Protein AF-A0A7Y1VAU8-F1 (afdb_monomer)

Structure (mmCIF, N/CA/C/O backbone):
data_AF-A0A7Y1VAU8-F1
#
_entry.id   AF-A0A7Y1VAU8-F1
#
loop_
_atom_site.group_PDB
_atom_site.id
_atom_site.type_symbol
_atom_site.label_atom_id
_atom_site.label_alt_id
_atom_site.label_comp_id
_atom_site.label_asym_id
_atom_site.label_entity_id
_atom_site.label_seq_id
_atom_site.pdbx_PDB_ins_code
_atom_site.Cartn_x
_atom_site.Cartn_y
_atom_site.Cartn_z
_atom_site.occupancy
_atom_site.B_iso_or_equiv
_atom_site.auth_seq_id
_atom_site.auth_comp_id
_atom_site.auth_asym_id
_atom_site.auth_atom_id
_atom_site.pdbx_PDB_model_num
ATOM 1 N N . MET A 1 1 ? 0.802 13.268 6.363 1.00 74.94 1 MET A N 1
ATOM 2 C CA . MET A 1 1 ? 0.099 13.678 7.606 1.00 74.94 1 MET A CA 1
ATOM 3 C C . MET A 1 1 ? -1.214 12.923 7.685 1.00 74.94 1 MET A C 1
ATOM 5 O O . MET A 1 1 ? -1.905 12.891 6.677 1.00 74.94 1 MET A O 1
ATOM 9 N N . ILE A 1 2 ? -1.538 12.368 8.853 1.00 90.50 2 ILE A N 1
ATOM 10 C CA . ILE A 1 2 ? -2.793 11.650 9.121 1.00 90.50 2 ILE A CA 1
ATOM 11 C C . ILE A 1 2 ? -3.697 12.460 10.053 1.00 90.50 2 ILE A C 1
ATOM 13 O O . ILE A 1 2 ? -3.192 13.269 10.836 1.00 90.50 2 ILE A O 1
ATOM 17 N N . GLY A 1 3 ? -5.007 12.245 9.984 1.00 93.44 3 GLY A N 1
ATOM 18 C CA . GLY A 1 3 ? -5.970 12.829 10.913 1.00 93.44 3 GLY A CA 1
ATOM 19 C C . GLY A 1 3 ? -7.207 13.426 10.254 1.00 93.44 3 GLY A C 1
ATOM 20 O O . GLY A 1 3 ? -7.504 13.193 9.081 1.00 93.44 3 GLY A O 1
ATOM 21 N N . GLU A 1 4 ? -7.926 14.233 11.030 1.00 96.19 4 GLU A N 1
ATOM 22 C CA . GLU A 1 4 ? -9.118 14.936 10.563 1.00 96.19 4 GLU A CA 1
ATOM 23 C C . GLU A 1 4 ? -8.807 15.800 9.334 1.00 96.19 4 GLU A C 1
ATOM 25 O O . GLU A 1 4 ? -7.805 16.522 9.290 1.00 96.19 4 GLU A O 1
ATOM 30 N N . ASN A 1 5 ? -9.696 15.750 8.338 1.00 95.69 5 ASN A N 1
ATOM 31 C CA . ASN A 1 5 ? -9.580 16.501 7.084 1.00 95.69 5 ASN A CA 1
ATOM 32 C C . ASN A 1 5 ? -8.299 16.187 6.281 1.00 95.69 5 ASN A C 1
ATOM 34 O O . ASN A 1 5 ? -7.794 17.050 5.557 1.00 95.69 5 ASN A O 1
ATOM 38 N N . LYS A 1 6 ? -7.739 14.978 6.434 1.00 96.94 6 LYS A N 1
ATOM 39 C CA . LYS A 1 6 ? -6.588 14.478 5.656 1.00 96.94 6 LYS A CA 1
ATOM 40 C C . LYS A 1 6 ? -6.941 13.354 4.689 1.00 96.94 6 LYS A C 1
ATOM 42 O O . LYS A 1 6 ? -6.035 12.784 4.086 1.00 96.94 6 LYS A O 1
ATOM 47 N N . ASP A 1 7 ? -8.229 13.072 4.529 1.00 97.31 7 ASP A N 1
ATOM 48 C CA . ASP A 1 7 ? -8.712 12.120 3.537 1.00 97.31 7 ASP A CA 1
ATOM 49 C C . ASP A 1 7 ? -8.260 12.534 2.134 1.00 97.31 7 ASP A C 1
ATOM 51 O O . ASP A 1 7 ? -8.231 13.717 1.779 1.00 97.31 7 ASP A O 1
ATOM 55 N N . SER A 1 8 ? -7.893 11.537 1.341 1.00 97.69 8 SER A N 1
ATOM 56 C CA . SER A 1 8 ? -7.549 11.670 -0.065 1.00 97.69 8 SER A CA 1
ATOM 57 C C . SER A 1 8 ? -8.379 10.696 -0.893 1.00 97.69 8 SER A C 1
ATOM 59 O O . SER A 1 8 ? -8.916 9.713 -0.378 1.00 97.69 8 SER A O 1
ATOM 61 N N . GLU A 1 9 ? -8.432 10.926 -2.206 1.00 98.19 9 GLU A N 1
ATOM 62 C CA . GLU A 1 9 ? -9.054 9.978 -3.138 1.00 98.19 9 GLU A CA 1
ATOM 63 C C . GLU A 1 9 ? -8.483 8.560 -2.958 1.00 98.19 9 GLU A C 1
ATOM 65 O O . GLU A 1 9 ? -9.222 7.578 -2.997 1.00 98.19 9 GLU A O 1
ATOM 70 N N . ALA A 1 10 ? -7.178 8.453 -2.693 1.00 97.50 10 ALA A N 1
ATOM 71 C CA . ALA A 1 10 ? -6.505 7.182 -2.475 1.00 97.50 10 ALA A CA 1
ATOM 72 C C . ALA A 1 10 ? -6.908 6.515 -1.150 1.00 97.50 10 ALA A C 1
ATOM 74 O O . ALA A 1 10 ? -7.206 5.321 -1.156 1.00 97.50 10 ALA A O 1
ATOM 75 N N . SER A 1 11 ? -6.970 7.250 -0.030 1.00 98.12 11 SER A N 1
ATOM 76 C CA . SER A 1 11 ? -7.398 6.660 1.250 1.00 98.12 11 SER A CA 1
ATOM 77 C C . SER A 1 11 ? -8.855 6.197 1.196 1.00 98.12 11 SER A C 1
ATOM 79 O O . SER A 1 11 ? -9.176 5.115 1.682 1.00 98.12 11 SER A O 1
ATOM 81 N N . ASP A 1 12 ? -9.731 6.968 0.546 1.00 98.56 12 ASP A N 1
ATOM 82 C CA . ASP A 1 12 ? -11.136 6.588 0.364 1.00 98.56 12 ASP A CA 1
ATOM 83 C C . ASP A 1 12 ? -11.292 5.391 -0.585 1.00 98.56 12 ASP A C 1
ATOM 85 O O . ASP A 1 12 ? -12.123 4.510 -0.352 1.00 98.56 12 ASP A O 1
ATOM 89 N N . ALA A 1 13 ? -10.476 5.316 -1.641 1.00 98.62 13 ALA A N 1
ATOM 90 C CA . ALA A 1 13 ? -10.459 4.168 -2.541 1.00 98.62 13 ALA A CA 1
ATOM 91 C C . ALA A 1 13 ? -9.996 2.888 -1.835 1.00 98.62 13 ALA A C 1
ATOM 93 O O . ALA A 1 13 ? -10.596 1.839 -2.058 1.00 98.62 13 ALA A O 1
ATOM 94 N N . ILE A 1 14 ? -8.978 2.970 -0.970 1.00 98.69 14 ILE A N 1
ATOM 95 C CA . ILE A 1 14 ? -8.523 1.832 -0.160 1.00 98.69 14 ILE A CA 1
ATOM 96 C C . ILE A 1 14 ? -9.672 1.303 0.694 1.00 98.69 14 ILE A C 1
ATOM 98 O O . ILE A 1 14 ? -9.937 0.105 0.660 1.00 98.69 14 ILE A O 1
ATOM 102 N N . ILE A 1 15 ? -10.378 2.189 1.406 1.00 98.81 15 ILE A N 1
ATOM 103 C CA . ILE A 1 15 ? -11.509 1.790 2.249 1.00 98.81 15 ILE A CA 1
ATOM 104 C C . ILE A 1 15 ? -12.569 1.079 1.409 1.00 98.81 15 ILE A C 1
ATOM 106 O O . ILE A 1 15 ? -12.938 -0.051 1.713 1.00 98.81 15 ILE A O 1
ATOM 110 N N . ARG A 1 16 ? -12.987 1.705 0.302 1.00 98.69 16 ARG A N 1
ATOM 111 C CA . ARG A 1 16 ? -13.999 1.145 -0.597 1.00 98.69 16 ARG A CA 1
ATOM 112 C C . ARG A 1 16 ? -13.623 -0.249 -1.103 1.00 98.69 16 ARG A C 1
ATOM 114 O O . ARG A 1 16 ? -14.475 -1.121 -1.088 1.00 98.69 16 ARG A O 1
ATOM 121 N N . ILE A 1 17 ? -12.381 -0.446 -1.551 1.00 98.56 17 ILE A N 1
ATOM 122 C CA . ILE A 1 17 ? -11.911 -1.723 -2.116 1.00 98.56 17 ILE A CA 1
ATOM 123 C C . ILE A 1 17 ? -11.847 -2.809 -1.036 1.00 98.56 17 ILE A C 1
ATOM 125 O O . ILE A 1 17 ? -12.221 -3.953 -1.282 1.00 98.56 17 ILE A O 1
ATOM 129 N N . VAL A 1 18 ? -11.373 -2.471 0.166 1.00 98.50 18 VAL A N 1
ATOM 130 C CA . VAL A 1 18 ? -11.325 -3.430 1.279 1.00 98.50 18 VAL A CA 1
ATOM 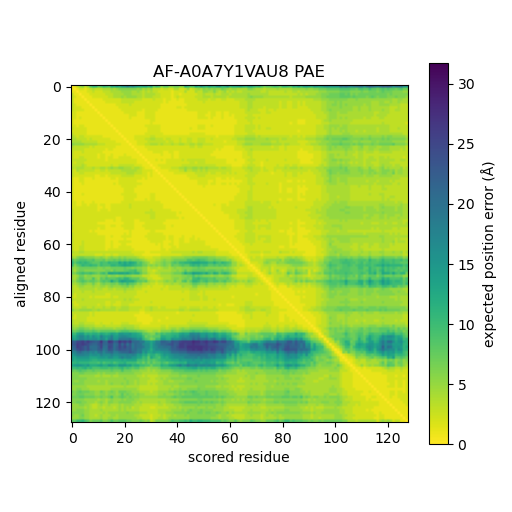131 C C . VAL A 1 18 ? -12.740 -3.816 1.723 1.00 98.50 18 VAL A C 1
ATOM 133 O O . VAL A 1 18 ? -12.973 -4.986 2.017 1.00 98.50 18 VAL A O 1
ATOM 136 N N . ASP A 1 19 ? -13.699 -2.892 1.672 1.00 98.44 19 ASP A N 1
ATOM 137 C CA . ASP A 1 19 ? -15.102 -3.142 2.027 1.00 98.44 19 ASP A CA 1
ATOM 138 C C . ASP A 1 19 ? -15.906 -3.909 0.962 1.00 98.44 19 ASP A C 1
ATOM 140 O O . ASP A 1 19 ? -17.046 -4.283 1.225 1.00 98.44 19 ASP A O 1
ATOM 144 N N . GLU A 1 20 ? -15.369 -4.142 -0.243 1.00 98.25 20 GLU A N 1
ATOM 145 C CA . GLU A 1 20 ? -16.099 -4.885 -1.280 1.00 98.25 20 GLU A CA 1
ATOM 146 C C . GLU A 1 20 ? -16.493 -6.289 -0.790 1.00 98.25 20 GLU A C 1
ATOM 148 O O . GLU A 1 20 ? -15.732 -6.943 -0.080 1.00 98.25 20 GLU A O 1
ATOM 153 N N . GLU A 1 21 ? -17.653 -6.794 -1.215 1.00 97.25 21 GLU A N 1
ATOM 154 C CA . GLU A 1 21 ? -18.143 -8.152 -0.911 1.00 97.25 21 GLU A CA 1
ATOM 155 C C . GLU A 1 21 ? -17.357 -9.225 -1.697 1.00 97.25 21 GLU A C 1
ATOM 157 O O . GLU A 1 21 ? -17.876 -9.950 -2.546 1.00 97.25 21 GLU A O 1
ATOM 162 N N . ASP A 1 22 ? -16.058 -9.296 -1.426 1.00 97.62 22 ASP A N 1
ATOM 163 C CA . ASP A 1 22 ? -15.095 -10.247 -1.962 1.00 97.62 22 ASP A CA 1
ATOM 164 C C . ASP A 1 22 ? -14.320 -10.860 -0.794 1.00 97.62 22 ASP A C 1
ATOM 166 O O . ASP A 1 22 ? -13.736 -10.150 0.022 1.00 97.62 22 ASP A O 1
ATOM 170 N N . ALA A 1 23 ? -14.306 -12.188 -0.696 1.00 95.88 23 ALA A N 1
ATOM 171 C CA . ALA A 1 23 ? -13.640 -12.889 0.401 1.00 95.88 23 ALA A CA 1
ATOM 172 C C . ALA A 1 23 ? -12.101 -12.848 0.316 1.00 95.88 23 ALA A C 1
ATOM 174 O O . ALA A 1 23 ? -11.416 -13.257 1.255 1.00 95.88 23 ALA A O 1
ATOM 175 N N . ARG A 1 24 ? -11.527 -12.413 -0.813 1.00 98.38 24 ARG A N 1
ATOM 176 C CA . ARG A 1 24 ? -10.074 -12.353 -1.002 1.00 98.38 24 ARG A CA 1
ATOM 177 C C . ARG A 1 24 ? -9.475 -11.172 -0.229 1.00 98.38 24 ARG A C 1
ATOM 179 O O . ARG A 1 24 ? -10.062 -10.091 -0.210 1.00 98.38 24 ARG A O 1
ATOM 186 N N . PRO A 1 25 ? -8.276 -11.333 0.359 1.00 98.19 25 PRO A N 1
ATOM 187 C CA . PRO A 1 25 ? -7.575 -10.214 0.968 1.00 98.19 25 PRO A CA 1
ATOM 188 C C . PRO A 1 25 ? -7.076 -9.227 -0.093 1.00 98.19 25 PRO A C 1
ATOM 190 O O . PRO A 1 25 ? -6.750 -9.610 -1.220 1.00 98.19 25 PRO A O 1
ATOM 193 N N . VAL A 1 26 ? -6.931 -7.965 0.303 1.00 98.56 26 VAL A N 1
ATOM 194 C CA . VAL A 1 26 ? -6.398 -6.889 -0.537 1.00 98.56 26 VAL A CA 1
ATOM 195 C C . VAL A 1 26 ? -4.943 -6.637 -0.165 1.00 98.56 26 VAL A C 1
ATOM 197 O O . VAL A 1 26 ? -4.631 -6.351 0.988 1.00 98.56 26 VAL A O 1
ATOM 200 N N . TRP A 1 27 ? -4.046 -6.722 -1.148 1.00 98.56 27 TRP A N 1
ATOM 201 C CA . TRP A 1 27 ? -2.636 -6.378 -0.973 1.00 98.56 27 TRP A CA 1
ATOM 202 C C . TRP A 1 27 ? -2.364 -4.947 -1.420 1.00 98.56 27 TRP A C 1
ATOM 204 O O . TRP A 1 27 ? -2.633 -4.595 -2.568 1.00 98.56 27 TRP A O 1
ATOM 214 N N . ILE A 1 28 ? -1.750 -4.152 -0.545 1.00 97.94 28 ILE A N 1
ATOM 215 C CA . ILE A 1 28 ? -1.235 -2.825 -0.880 1.00 97.94 28 ILE A CA 1
ATOM 216 C C . ILE A 1 28 ? 0.291 -2.873 -0.939 1.00 97.94 28 ILE A C 1
ATOM 218 O O . ILE A 1 28 ? 0.969 -3.194 0.040 1.00 97.94 28 ILE A O 1
ATOM 222 N N . GLY A 1 29 ? 0.826 -2.549 -2.117 1.00 96.38 29 GLY A N 1
ATOM 223 C CA . GLY A 1 29 ? 2.255 -2.374 -2.345 1.00 96.38 29 GLY A CA 1
ATOM 224 C C . GLY A 1 29 ? 2.683 -0.939 -2.050 1.00 96.38 29 GLY A C 1
ATOM 225 O O . GLY A 1 29 ? 2.255 -0.015 -2.732 1.00 96.38 29 GLY A O 1
ATOM 226 N N . ILE A 1 30 ? 3.565 -0.754 -1.073 1.00 94.94 30 ILE A N 1
ATOM 227 C CA . ILE A 1 30 ? 4.040 0.560 -0.631 1.00 94.94 30 ILE A CA 1
ATOM 228 C C . ILE A 1 30 ? 5.462 0.759 -1.140 1.00 94.94 30 ILE A C 1
ATOM 230 O O . ILE A 1 30 ? 6.424 0.212 -0.599 1.00 94.94 30 ILE A O 1
ATOM 234 N N . TRP A 1 31 ? 5.577 1.508 -2.237 1.00 91.62 31 TRP A N 1
ATOM 235 C CA . TRP A 1 31 ? 6.851 1.761 -2.920 1.00 91.62 31 TRP A CA 1
ATOM 236 C C . TRP A 1 31 ? 7.550 3.033 -2.422 1.00 91.62 31 TRP A C 1
ATOM 238 O O . TRP A 1 31 ? 8.710 3.252 -2.761 1.00 91.62 31 TRP A O 1
ATOM 248 N N . GLY A 1 32 ? 6.856 3.840 -1.611 1.00 90.75 32 GLY A N 1
ATOM 249 C CA . GLY A 1 32 ? 7.351 5.042 -0.941 1.00 90.75 32 GLY A CA 1
ATOM 250 C C . GLY A 1 32 ? 6.961 5.048 0.543 1.00 90.75 32 GLY A C 1
ATOM 251 O O . GLY A 1 32 ? 7.449 4.224 1.318 1.00 90.75 32 GLY A O 1
ATOM 252 N N . GLY A 1 33 ? 6.100 5.987 0.935 1.00 91.38 33 GLY A N 1
ATOM 253 C CA . GLY A 1 33 ? 5.509 6.081 2.276 1.00 91.38 33 GLY A CA 1
ATOM 254 C C . GLY A 1 33 ? 4.103 5.463 2.358 1.00 91.38 33 GLY A C 1
ATOM 255 O O . GLY A 1 33 ? 3.449 5.372 1.318 1.00 91.38 33 GLY A O 1
ATOM 256 N N . PRO A 1 34 ? 3.626 5.019 3.538 1.00 94.12 34 PRO A N 1
ATOM 257 C CA . PRO A 1 34 ? 2.317 4.398 3.708 1.00 94.12 34 PRO A CA 1
ATOM 258 C C . PRO A 1 34 ? 1.182 5.387 4.027 1.00 94.12 34 PRO A C 1
ATOM 260 O O . PRO A 1 34 ? 0.094 4.939 4.377 1.00 94.12 34 PRO A O 1
ATOM 263 N N . GLN A 1 35 ? 1.396 6.703 3.900 1.00 93.62 35 GLN A N 1
ATOM 264 C CA . GLN A 1 35 ? 0.456 7.746 4.338 1.00 93.62 35 GLN A CA 1
ATOM 265 C C . GLN A 1 35 ? -1.019 7.487 3.977 1.00 93.62 35 GLN A C 1
ATOM 267 O O . GLN A 1 35 ? -1.894 7.689 4.818 1.00 93.62 35 GLN A O 1
ATOM 272 N N . GLU A 1 36 ? -1.323 7.082 2.745 1.00 95.81 36 GLU A N 1
ATOM 273 C CA . GLU A 1 36 ? -2.700 6.853 2.292 1.00 95.81 36 GLU A CA 1
ATOM 274 C C . GLU A 1 36 ? -3.350 5.657 3.000 1.00 95.81 36 GLU A C 1
ATOM 276 O O . GLU A 1 36 ? -4.539 5.697 3.318 1.00 95.81 36 GLU A O 1
ATOM 281 N N . VAL A 1 37 ? -2.565 4.615 3.289 1.00 96.94 37 VAL A N 1
ATOM 282 C CA . VAL A 1 37 ? -3.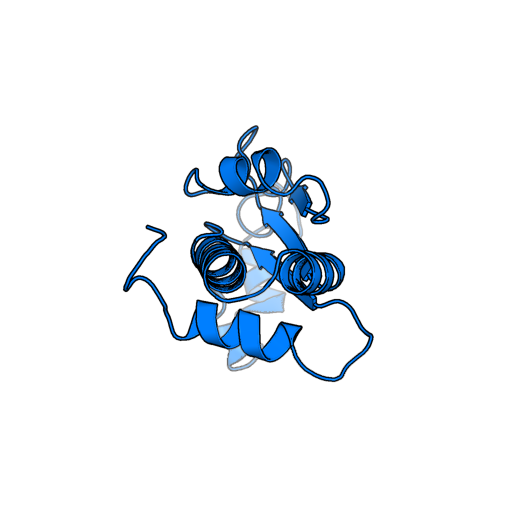011 3.447 4.060 1.00 96.94 37 VAL A CA 1
ATOM 283 C C . VAL A 1 37 ? -3.180 3.819 5.528 1.00 96.94 37 VAL A C 1
ATOM 285 O O . VAL A 1 37 ? -4.193 3.468 6.131 1.00 96.94 37 VAL A O 1
ATOM 288 N N . ASP A 1 38 ? -2.237 4.582 6.085 1.00 95.50 38 ASP A N 1
ATOM 289 C CA . ASP A 1 38 ? -2.318 5.066 7.464 1.00 95.50 38 ASP A CA 1
ATOM 290 C C . ASP A 1 38 ? -3.588 5.899 7.669 1.00 95.50 38 ASP A C 1
ATOM 292 O O . ASP A 1 38 ? -4.310 5.710 8.648 1.00 95.50 38 ASP A O 1
ATOM 296 N N . GLN A 1 39 ? -3.894 6.791 6.720 1.00 96.81 39 GLN A N 1
ATOM 297 C CA . GLN A 1 39 ? -5.103 7.609 6.747 1.00 96.81 39 GLN A CA 1
ATOM 298 C C . GLN A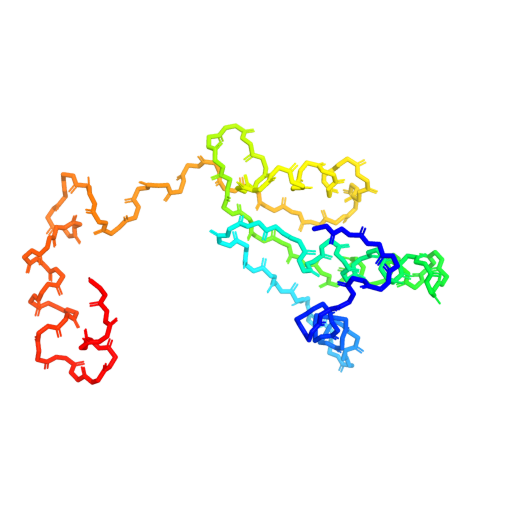 1 39 ? -6.372 6.760 6.612 1.00 96.81 39 GLN A C 1
ATOM 300 O O . GLN A 1 39 ? -7.343 7.014 7.324 1.00 96.81 39 GLN A O 1
ATOM 305 N N . ALA A 1 40 ? -6.373 5.747 5.739 1.00 98.12 40 ALA A N 1
ATOM 306 C CA . ALA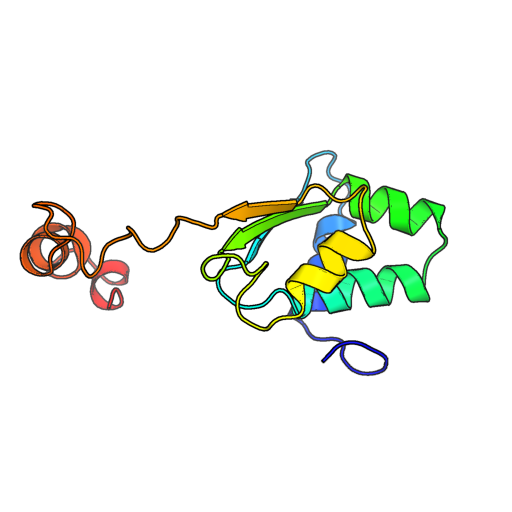 A 1 40 ? -7.508 4.839 5.585 1.00 98.12 40 ALA A CA 1
ATOM 307 C C . ALA A 1 40 ? -7.817 4.100 6.898 1.00 98.12 40 ALA A C 1
ATOM 309 O O . ALA A 1 40 ? -8.952 4.133 7.377 1.00 98.12 40 ALA A O 1
ATOM 310 N N . ILE A 1 41 ? -6.795 3.509 7.526 1.00 97.69 41 ILE A N 1
ATOM 311 C CA . ILE A 1 41 ? -6.933 2.810 8.810 1.00 97.69 41 ILE A CA 1
ATOM 312 C C . ILE A 1 41 ? -7.356 3.786 9.913 1.00 97.69 41 ILE A C 1
ATOM 314 O O . ILE A 1 41 ? -8.257 3.478 10.692 1.00 97.69 41 ILE A O 1
ATOM 318 N N . TRP A 1 42 ? -6.760 4.982 9.960 1.00 97.06 42 TRP A N 1
ATOM 319 C CA . TRP A 1 42 ? -7.140 6.017 10.920 1.00 97.06 42 TRP A CA 1
ATOM 320 C C . TRP A 1 42 ? -8.625 6.377 10.794 1.00 97.06 42 TRP A C 1
ATOM 322 O O . TRP A 1 42 ? -9.336 6.406 11.797 1.00 97.06 42 TRP A O 1
ATOM 332 N N . LYS A 1 43 ? -9.129 6.590 9.573 1.00 98.38 43 LYS A N 1
ATOM 333 C CA . LYS A 1 43 ? -10.540 6.920 9.338 1.00 98.38 43 LYS A CA 1
ATOM 334 C C . LYS A 1 43 ? -11.466 5.786 9.764 1.00 98.38 43 LYS A C 1
ATOM 336 O O . LYS A 1 43 ? -12.451 6.048 10.454 1.00 98.38 43 LYS A O 1
ATOM 341 N N . VAL A 1 44 ? -11.145 4.541 9.412 1.00 98.50 44 VAL A N 1
ATOM 342 C CA . VAL A 1 44 ? -11.916 3.361 9.842 1.00 98.50 44 VAL A CA 1
ATOM 343 C C . VAL A 1 44 ? -11.952 3.275 11.369 1.00 98.50 44 VAL A C 1
ATOM 345 O O . VAL A 1 44 ? -13.035 3.211 11.944 1.00 98.50 44 VAL A O 1
ATOM 348 N N . GLN A 1 45 ? -10.801 3.412 12.035 1.00 97.62 45 GLN A N 1
ATOM 349 C CA . GLN A 1 45 ? -10.704 3.409 13.498 1.00 97.62 45 GLN A CA 1
ATOM 350 C C . GLN A 1 45 ? -11.544 4.519 14.154 1.00 97.62 45 GLN A C 1
ATOM 352 O O . GLN A 1 45 ? -12.050 4.334 15.259 1.00 97.62 45 GLN A O 1
ATOM 357 N N . LYS A 1 46 ? -11.676 5.691 13.521 1.00 97.94 46 LYS A N 1
ATOM 358 C CA . LYS A 1 46 ? -12.438 6.824 14.076 1.00 97.94 46 LYS A CA 1
ATOM 359 C C . LYS A 1 46 ? -13.932 6.784 13.790 1.00 97.94 46 LYS A C 1
ATOM 361 O O . LYS A 1 46 ? -14.675 7.495 14.463 1.00 97.94 46 LYS A O 1
ATOM 366 N N . THR A 1 47 ? -14.364 6.017 12.794 1.00 98.31 47 THR A N 1
ATOM 367 C CA . THR A 1 47 ? -15.745 6.071 12.286 1.00 98.31 47 THR A CA 1
ATOM 368 C C . THR A 1 47 ? -16.519 4.768 12.444 1.00 98.31 47 THR A C 1
ATOM 370 O O . THR A 1 47 ? -17.740 4.794 12.306 1.00 98.31 47 THR A O 1
ATOM 373 N N . ARG A 1 48 ? -15.847 3.652 12.749 1.00 98.50 48 ARG A N 1
ATOM 374 C CA . ARG A 1 48 ? -16.465 2.328 12.907 1.00 98.50 48 ARG A CA 1
ATOM 375 C C . ARG A 1 48 ? -16.250 1.752 14.302 1.00 98.50 48 ARG A C 1
ATOM 377 O O . ARG A 1 48 ? -15.517 2.323 15.111 1.00 98.50 48 ARG A O 1
ATOM 384 N N . SER A 1 49 ? -16.918 0.634 14.586 1.00 98.50 49 SER A N 1
ATOM 385 C CA . SER A 1 49 ? -16.699 -0.096 15.833 1.00 98.50 49 SER A CA 1
ATOM 386 C C . SER A 1 49 ? -15.326 -0.792 15.837 1.00 98.50 49 SER A C 1
ATOM 388 O O . SER A 1 49 ? -14.709 -0.955 14.779 1.00 98.50 49 SER A O 1
ATOM 390 N N . PRO A 1 50 ? -14.827 -1.218 17.011 1.00 97.75 50 PRO A N 1
ATOM 391 C CA . PRO A 1 50 ? -13.616 -2.031 17.097 1.00 97.75 50 PRO A CA 1
ATOM 392 C C . PRO A 1 50 ? -13.690 -3.320 16.266 1.00 97.75 50 PRO A C 1
ATOM 394 O O . PRO A 1 50 ? -12.723 -3.665 15.600 1.00 97.75 50 PRO A O 1
ATOM 397 N N . GLU A 1 51 ? -14.844 -3.989 16.246 1.00 98.25 51 GLU A N 1
ATOM 398 C CA . GLU A 1 51 ? -15.051 -5.232 15.493 1.00 98.25 51 GLU A CA 1
ATOM 399 C C . GLU A 1 51 ? -14.984 -4.996 13.978 1.00 98.25 51 GLU A C 1
ATOM 401 O O . GLU A 1 51 ? -14.384 -5.785 13.250 1.00 98.25 51 GLU A O 1
ATOM 406 N N . ASP A 1 52 ? -15.551 -3.884 13.504 1.00 98.31 52 ASP A N 1
ATOM 407 C CA . ASP A 1 52 ? -15.474 -3.490 12.096 1.00 98.31 52 ASP A CA 1
ATOM 408 C C . ASP A 1 52 ? -14.045 -3.092 11.691 1.00 98.31 52 ASP A C 1
ATOM 410 O O . ASP A 1 52 ? -13.627 -3.345 10.559 1.00 98.31 52 ASP A O 1
ATOM 414 N N . LEU A 1 53 ? -13.283 -2.468 12.599 1.00 98.31 53 LEU A N 1
ATOM 415 C CA . LEU A 1 53 ? -11.862 -2.191 12.382 1.00 98.31 53 LEU A CA 1
ATOM 416 C C . LEU A 1 53 ? -11.064 -3.495 12.279 1.00 98.31 53 LEU A C 1
ATOM 418 O O . LEU A 1 53 ? -10.256 -3.629 11.363 1.00 98.31 53 LEU A O 1
ATOM 422 N N . ASP A 1 54 ? -11.294 -4.449 13.178 1.00 97.69 54 ASP A N 1
ATOM 423 C CA . ASP A 1 54 ? -10.611 -5.743 13.146 1.00 97.69 54 ASP A CA 1
ATOM 424 C C . ASP A 1 54 ? -10.926 -6.498 11.847 1.00 97.69 54 ASP A C 1
ATOM 426 O O . ASP A 1 54 ? -10.005 -6.943 11.163 1.00 97.69 54 ASP A O 1
ATOM 430 N N . ALA A 1 55 ? -12.194 -6.540 11.424 1.00 97.31 55 ALA A N 1
ATOM 431 C CA . ALA A 1 55 ? -12.592 -7.141 10.148 1.00 97.31 55 ALA A CA 1
ATOM 432 C C . ALA A 1 55 ? -11.933 -6.451 8.935 1.00 97.31 55 ALA A C 1
ATOM 434 O O . ALA A 1 55 ? -11.494 -7.115 7.990 1.00 97.31 55 ALA A O 1
ATOM 435 N N . PHE A 1 56 ? -11.819 -5.120 8.969 1.00 98.31 56 PHE A N 1
ATOM 436 C CA . PHE A 1 56 ? -11.128 -4.344 7.939 1.00 98.31 56 PHE A CA 1
ATOM 437 C C . PHE A 1 56 ? -9.633 -4.695 7.863 1.00 98.31 56 PHE A C 1
ATOM 439 O O . PHE A 1 56 ? -9.096 -4.941 6.778 1.00 98.31 56 PHE A O 1
ATOM 446 N N . LEU A 1 57 ? -8.954 -4.758 9.013 1.00 98.19 57 LEU A N 1
ATOM 447 C CA . LEU A 1 57 ? -7.535 -5.113 9.104 1.00 98.19 57 LEU A CA 1
ATOM 448 C C . LEU A 1 57 ? -7.284 -6.576 8.708 1.00 98.19 57 LEU A C 1
ATOM 450 O O . LEU A 1 57 ? -6.306 -6.866 8.015 1.00 98.19 57 LEU A O 1
ATOM 454 N N . ASP A 1 58 ? -8.192 -7.486 9.060 1.00 97.50 58 ASP A N 1
ATOM 455 C CA . ASP A 1 58 ? -8.110 -8.912 8.735 1.00 97.50 58 ASP A CA 1
ATOM 456 C C . ASP A 1 58 ? -8.126 -9.184 7.232 1.00 97.50 58 ASP A C 1
ATOM 458 O O . ASP A 1 58 ? -7.523 -10.165 6.778 1.00 97.50 58 ASP A O 1
ATOM 462 N N . LYS A 1 59 ? -8.738 -8.302 6.439 1.00 98.25 59 LYS A N 1
ATOM 463 C CA . LYS A 1 59 ? -8.757 -8.395 4.975 1.00 98.25 59 LYS A CA 1
ATOM 464 C C . LYS A 1 59 ? -7.604 -7.644 4.297 1.00 98.25 59 LYS A C 1
ATOM 466 O O . LYS A 1 59 ? -7.281 -7.931 3.142 1.00 98.25 59 LYS A O 1
ATOM 471 N N . LEU A 1 60 ? -6.936 -6.729 4.994 1.00 98.31 60 LEU A N 1
ATOM 472 C CA . LEU A 1 60 ? -5.845 -5.922 4.449 1.00 98.31 60 LEU A CA 1
ATOM 473 C C . LEU A 1 60 ? -4.475 -6.602 4.614 1.00 98.31 60 LEU A C 1
ATOM 475 O O . LEU A 1 60 ? -4.155 -7.180 5.649 1.00 98.31 60 LEU A O 1
ATOM 479 N N . ARG A 1 61 ? -3.619 -6.524 3.593 1.00 98.50 61 ARG A N 1
ATOM 480 C CA . ARG A 1 61 ? -2.229 -7.005 3.616 1.00 98.50 61 ARG A CA 1
ATOM 481 C C . ARG A 1 61 ? -1.306 -5.934 3.057 1.00 98.50 61 ARG A C 1
ATOM 483 O O . ARG A 1 61 ? -1.614 -5.327 2.034 1.00 98.50 61 ARG A O 1
ATOM 490 N N . ILE A 1 62 ? -0.156 -5.724 3.687 1.00 97.94 62 ILE A N 1
ATOM 491 C CA . ILE A 1 62 ? 0.807 -4.711 3.241 1.00 97.94 62 ILE A CA 1
ATOM 492 C C . ILE A 1 62 ? 2.116 -5.375 2.829 1.00 97.94 62 ILE A C 1
ATOM 494 O O . ILE A 1 62 ? 2.707 -6.143 3.586 1.00 97.94 62 ILE A O 1
ATOM 498 N N . PHE A 1 63 ? 2.609 -5.016 1.644 1.00 96.31 63 PHE A N 1
ATOM 499 C CA . PHE A 1 63 ? 4.000 -5.227 1.257 1.00 96.31 63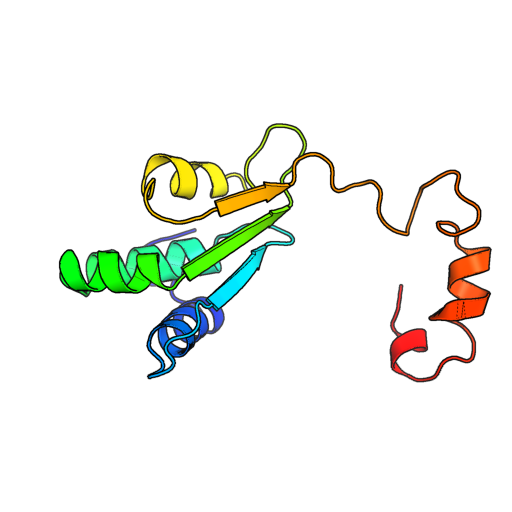 PHE A CA 1
ATOM 500 C C . PHE A 1 63 ? 4.681 -3.868 1.123 1.00 96.31 63 PHE A C 1
ATOM 502 O O . PHE A 1 63 ? 4.373 -3.100 0.216 1.00 96.31 63 PHE A O 1
ATOM 509 N N . MET A 1 64 ? 5.622 -3.568 2.011 1.00 94.25 64 MET A N 1
ATOM 510 C CA . MET A 1 64 ? 6.265 -2.262 2.095 1.00 94.25 64 MET A CA 1
ATOM 511 C C . MET A 1 64 ? 7.756 -2.344 1.786 1.00 94.2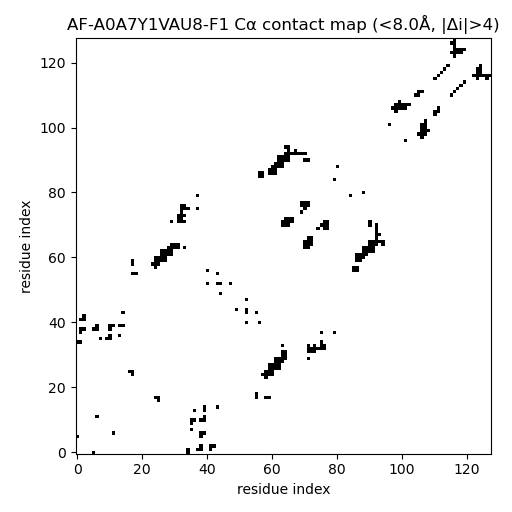5 64 MET A C 1
ATOM 513 O O . MET A 1 64 ? 8.492 -3.141 2.370 1.00 94.25 64 MET A O 1
ATOM 517 N N . ILE A 1 65 ? 8.219 -1.479 0.885 1.00 92.25 65 ILE A N 1
ATOM 518 C CA . ILE A 1 65 ? 9.641 -1.291 0.603 1.00 92.25 65 ILE A CA 1
ATOM 519 C C . ILE A 1 65 ? 10.228 -0.405 1.704 1.00 92.25 65 ILE A C 1
ATOM 521 O O . ILE A 1 65 ? 9.936 0.787 1.785 1.00 92.25 65 ILE A O 1
ATOM 525 N N . GLY A 1 66 ? 11.056 -0.999 2.564 1.00 89.25 66 GLY A N 1
ATOM 526 C CA . GLY A 1 66 ? 11.761 -0.276 3.620 1.00 89.25 66 GLY A CA 1
ATOM 527 C C . GLY A 1 66 ? 12.990 0.474 3.109 1.00 89.25 66 GLY A C 1
ATOM 528 O O . GLY A 1 66 ? 13.429 0.294 1.971 1.00 89.25 66 GLY A O 1
ATOM 529 N N . LEU A 1 67 ? 13.594 1.285 3.977 1.00 84.75 67 LEU A N 1
ATOM 530 C CA . LEU A 1 67 ? 14.879 1.942 3.726 1.00 84.75 67 LEU A CA 1
ATOM 531 C C . LEU A 1 67 ? 15.909 1.466 4.756 1.00 84.75 67 LEU A C 1
ATOM 533 O O . LEU A 1 67 ? 15.991 1.987 5.869 1.00 84.75 67 LEU A O 1
ATOM 537 N N . GLY A 1 68 ? 16.682 0.438 4.397 1.00 81.44 68 GLY A N 1
ATOM 538 C CA . GLY A 1 68 ? 17.604 -0.215 5.326 1.00 81.44 68 GLY A CA 1
ATOM 539 C C . GLY A 1 68 ? 16.844 -0.880 6.474 1.00 81.44 68 GLY A C 1
ATOM 540 O O . GLY A 1 68 ? 16.075 -1.807 6.247 1.00 81.44 68 GLY A O 1
ATOM 541 N N . ASN A 1 69 ? 17.043 -0.398 7.701 1.00 82.19 69 ASN A N 1
ATOM 542 C CA . ASN A 1 69 ? 16.345 -0.888 8.892 1.00 82.19 69 ASN A CA 1
ATOM 543 C C . ASN A 1 69 ? 15.001 -0.184 9.166 1.00 82.19 69 ASN A C 1
ATOM 545 O O . ASN A 1 69 ? 14.351 -0.510 10.155 1.00 82.19 69 ASN A O 1
ATOM 549 N N . LYS A 1 70 ? 14.583 0.774 8.327 1.00 85.50 70 LYS A N 1
ATOM 550 C CA . LYS A 1 70 ? 13.337 1.531 8.515 1.00 85.50 70 LYS A CA 1
ATOM 551 C C . LYS A 1 70 ? 12.146 0.863 7.832 1.00 85.50 70 LYS A C 1
ATOM 553 O O . LYS A 1 70 ? 12.255 0.390 6.698 1.00 85.50 70 LYS A O 1
ATOM 558 N N . ALA A 1 71 ? 11.002 0.887 8.510 1.00 85.81 71 ALA A N 1
ATOM 559 C CA . ALA A 1 71 ? 9.708 0.508 7.961 1.00 85.81 71 ALA A CA 1
ATOM 560 C C . ALA A 1 71 ? 9.138 1.666 7.122 1.00 85.81 71 ALA A C 1
ATOM 562 O O . ALA A 1 71 ? 8.688 2.672 7.666 1.00 85.81 71 ALA A O 1
ATOM 563 N N . GLY A 1 72 ? 9.205 1.529 5.796 1.00 84.50 72 GLY A N 1
ATOM 564 C CA . GLY A 1 72 ? 8.787 2.564 4.841 1.00 84.50 72 GLY A CA 1
ATOM 565 C C . GLY A 1 72 ? 9.833 3.658 4.605 1.00 84.50 72 GLY A C 1
ATOM 566 O O . GLY A 1 72 ? 10.924 3.642 5.185 1.00 84.50 72 GLY A O 1
ATOM 567 N N . GLN A 1 73 ? 9.509 4.596 3.709 1.00 87.06 73 GLN A N 1
ATOM 568 C CA . GLN A 1 73 ? 10.430 5.657 3.270 1.00 87.06 73 GLN A CA 1
ATOM 569 C C . GLN A 1 73 ? 10.102 7.057 3.817 1.00 87.06 73 GLN A C 1
ATOM 571 O O . GLN A 1 73 ? 10.943 7.946 3.710 1.00 87.06 73 GLN A O 1
ATOM 576 N N . ASP A 1 74 ? 8.941 7.261 4.444 1.00 84.12 74 ASP A N 1
ATOM 577 C CA . ASP A 1 74 ? 8.508 8.550 5.019 1.00 84.12 74 ASP A CA 1
ATOM 578 C C . ASP A 1 74 ? 8.529 8.592 6.561 1.00 84.12 74 ASP A C 1
ATOM 580 O O . ASP A 1 74 ? 8.332 9.647 7.162 1.00 84.12 74 ASP A O 1
ATOM 584 N N . GLY A 1 75 ? 8.808 7.455 7.207 1.00 77.88 75 GLY A N 1
ATOM 585 C CA . GLY A 1 75 ? 8.903 7.320 8.658 1.00 77.88 75 GLY A CA 1
ATOM 586 C C . GLY A 1 75 ? 7.595 6.985 9.381 1.00 77.88 75 GLY A C 1
ATOM 587 O O . GLY A 1 75 ? 7.666 6.694 10.574 1.00 77.88 75 GLY A O 1
ATOM 588 N N . SER A 1 76 ? 6.435 6.959 8.711 1.00 83.38 76 SER A N 1
ATOM 589 C CA . SER A 1 76 ? 5.170 6.578 9.365 1.00 83.38 76 SER A CA 1
ATOM 590 C C . SER A 1 76 ? 4.920 5.069 9.366 1.00 83.38 76 SER A C 1
ATOM 592 O O . SER A 1 76 ? 4.151 4.579 10.186 1.00 83.38 76 SER A O 1
ATOM 594 N N . GLY A 1 77 ? 5.655 4.289 8.567 1.00 88.38 77 GLY A N 1
ATOM 595 C CA . GLY A 1 77 ? 5.514 2.828 8.546 1.00 88.38 77 GLY A CA 1
ATOM 596 C C . GLY A 1 77 ? 5.795 2.132 9.883 1.00 88.38 77 GLY A C 1
ATOM 597 O O . GLY A 1 77 ? 5.283 1.038 10.105 1.00 88.38 77 GLY A O 1
ATOM 598 N N . GLN A 1 78 ? 6.546 2.752 10.802 1.00 90.50 78 GLN A N 1
ATOM 599 C CA . GLN A 1 78 ? 6.717 2.217 12.160 1.00 90.50 78 GLN A CA 1
ATOM 600 C C . GLN A 1 78 ? 5.433 2.337 12.994 1.00 90.50 78 GLN A C 1
ATOM 602 O O . GLN A 1 78 ? 5.121 1.431 13.759 1.00 90.50 78 GLN A O 1
ATOM 607 N N . TRP A 1 79 ? 4.651 3.406 12.806 1.00 90.50 79 TRP A N 1
ATOM 608 C CA . TRP A 1 79 ? 3.375 3.584 13.502 1.00 90.50 79 TRP A CA 1
ATOM 609 C C . TRP A 1 79 ? 2.410 2.437 13.187 1.00 90.50 79 TRP A C 1
ATOM 611 O O . TRP A 1 79 ? 1.778 1.919 14.105 1.00 90.50 79 TRP A O 1
ATOM 621 N N . LEU A 1 80 ? 2.363 1.972 11.933 1.00 92.94 80 LEU A N 1
ATOM 622 C CA . LEU A 1 80 ? 1.565 0.799 11.565 1.00 92.94 80 LEU A CA 1
ATOM 623 C C . LEU A 1 80 ? 1.971 -0.453 12.345 1.00 92.94 80 LEU A C 1
ATOM 625 O O . LEU A 1 80 ? 1.111 -1.138 12.895 1.00 92.94 80 LEU A O 1
ATOM 629 N N . LEU A 1 81 ? 3.277 -0.732 12.406 1.00 93.25 81 LEU A N 1
ATOM 630 C CA . LEU A 1 81 ? 3.813 -1.898 13.111 1.00 93.25 81 LEU A CA 1
ATOM 631 C C . LEU A 1 81 ? 3.505 -1.848 14.612 1.00 93.25 81 LEU A C 1
ATOM 633 O O . LEU A 1 81 ? 3.187 -2.876 15.204 1.00 93.25 81 LEU A O 1
ATOM 637 N N . ASP A 1 82 ? 3.583 -0.661 15.213 1.00 93.81 82 ASP A N 1
ATOM 638 C CA . ASP A 1 82 ? 3.390 -0.482 16.653 1.00 93.81 82 ASP A CA 1
ATOM 639 C C . ASP A 1 82 ? 1.907 -0.521 17.062 1.00 93.81 82 ASP A C 1
ATOM 641 O O . ASP A 1 82 ? 1.586 -0.953 18.168 1.00 93.81 82 ASP A O 1
ATOM 645 N N . ASN A 1 83 ? 0.997 -0.056 16.195 1.00 93.88 83 ASN A N 1
ATOM 646 C CA . ASN A 1 83 ? -0.416 0.149 16.545 1.00 93.88 83 ASN A CA 1
ATOM 647 C C . ASN A 1 83 ? -1.342 -0.965 16.042 1.00 93.88 83 ASN A C 1
ATOM 649 O O . ASN A 1 83 ? -2.421 -1.141 16.605 1.00 93.88 83 ASN A O 1
ATOM 653 N N . PHE A 1 84 ? -0.941 -1.725 15.018 1.00 95.25 84 PHE A N 1
ATOM 654 C CA . PHE A 1 84 ? -1.784 -2.754 14.399 1.00 95.25 84 PHE A CA 1
ATOM 655 C C . PHE A 1 84 ? -1.038 -4.089 14.281 1.00 95.25 84 PHE A C 1
ATOM 657 O O . PHE A 1 84 ? -0.784 -4.560 13.173 1.00 95.25 84 PHE A O 1
ATOM 664 N N . PRO A 1 85 ? -0.701 -4.746 15.408 1.00 94.12 85 PRO A N 1
ATOM 665 C CA . PRO A 1 85 ? 0.065 -5.996 15.397 1.00 94.12 85 PRO A CA 1
ATOM 666 C C . PRO A 1 85 ? -0.656 -7.160 14.696 1.00 94.12 85 PRO A C 1
ATOM 668 O O . PRO A 1 85 ? -0.008 -8.123 14.293 1.00 94.12 85 PRO A O 1
ATOM 671 N N . ASN A 1 86 ? -1.981 -7.069 14.535 1.00 91.50 86 ASN A N 1
ATOM 672 C CA . ASN A 1 86 ? -2.792 -8.066 13.831 1.00 91.50 86 ASN A CA 1
ATOM 673 C C . ASN A 1 86 ? -2.806 -7.852 12.306 1.00 91.50 86 ASN A C 1
ATOM 675 O O . ASN A 1 86 ? -3.175 -8.756 11.560 1.00 91.50 86 ASN A O 1
ATOM 679 N N . LEU A 1 87 ? -2.372 -6.681 11.823 1.00 97.31 87 LEU A N 1
ATOM 680 C CA . LEU A 1 87 ? -2.257 -6.412 10.397 1.00 97.31 87 LEU A CA 1
ATOM 681 C C . LEU A 1 87 ? -1.007 -7.104 9.845 1.00 97.31 87 LEU A C 1
ATOM 683 O O . LEU A 1 87 ? 0.115 -6.845 10.281 1.00 97.31 87 LEU A O 1
ATOM 687 N N . LEU A 1 88 ? -1.174 -7.965 8.840 1.00 97.44 88 LEU A N 1
ATOM 688 C CA . LEU A 1 88 ? -0.031 -8.612 8.198 1.00 97.44 88 LEU A CA 1
ATOM 689 C C . LEU A 1 88 ? 0.709 -7.603 7.313 1.00 97.44 88 LEU A C 1
ATOM 691 O O . LEU A 1 88 ? 0.228 -7.191 6.252 1.00 97.44 88 LEU A O 1
ATOM 695 N N . ILE A 1 89 ? 1.923 -7.266 7.748 1.00 96.44 89 ILE A N 1
ATOM 696 C CA . ILE A 1 89 ? 2.836 -6.350 7.067 1.00 96.44 89 ILE A CA 1
ATOM 697 C C . ILE A 1 89 ? 4.149 -7.079 6.770 1.00 96.44 89 ILE A C 1
ATOM 699 O O . ILE A 1 89 ? 4.844 -7.544 7.671 1.00 96.44 89 ILE A O 1
ATOM 703 N N . VAL A 1 90 ? 4.528 -7.135 5.494 1.00 95.25 90 VAL A N 1
ATOM 704 C CA . VAL A 1 90 ? 5.862 -7.554 5.053 1.00 95.25 90 VAL A CA 1
ATOM 705 C C . VAL A 1 90 ? 6.692 -6.310 4.772 1.00 95.25 90 VAL A C 1
ATOM 707 O O . VAL A 1 90 ? 6.391 -5.556 3.848 1.00 95.25 90 VAL A O 1
ATOM 710 N N . VAL A 1 91 ? 7.769 -6.109 5.534 1.00 93.94 91 VAL A N 1
ATOM 711 C CA . VAL A 1 91 ? 8.736 -5.031 5.281 1.00 93.94 91 VAL A CA 1
ATOM 712 C C . VAL A 1 91 ? 9.957 -5.598 4.570 1.00 93.94 91 VAL A C 1
ATOM 714 O O . VAL A 1 91 ? 10.782 -6.295 5.161 1.00 93.94 91 VAL A O 1
ATOM 717 N N . SER A 1 92 ? 10.105 -5.273 3.289 1.00 91.25 92 SER A N 1
ATOM 718 C CA . SER A 1 92 ? 11.255 -5.700 2.501 1.00 91.25 92 SER A CA 1
ATOM 719 C C . SER A 1 92 ? 12.420 -4.722 2.670 1.00 91.25 92 SER A C 1
ATOM 721 O O . SER A 1 92 ? 12.468 -3.656 2.052 1.00 91.25 92 SER A O 1
ATOM 723 N N . GLN A 1 93 ? 13.375 -5.102 3.522 1.00 87.38 93 GLN A N 1
ATOM 724 C CA . GLN A 1 93 ? 14.549 -4.297 3.894 1.00 87.38 93 GLN A CA 1
ATOM 725 C C . GL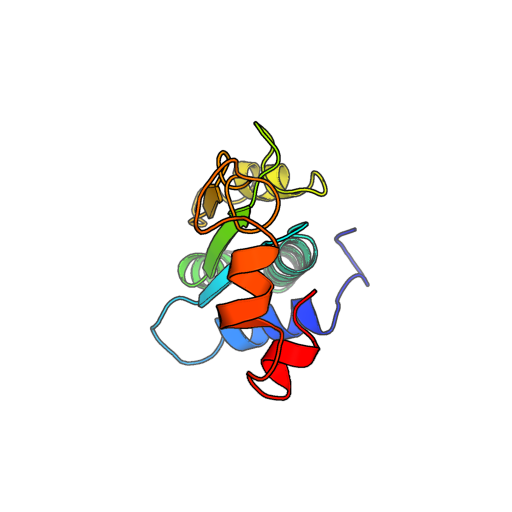N A 1 93 ? 15.716 -4.392 2.892 1.00 87.38 93 GLN A C 1
ATOM 727 O O . GLN A 1 93 ? 16.606 -3.543 2.880 1.00 87.38 93 GLN A O 1
ATOM 732 N N . LYS A 1 94 ? 15.727 -5.421 2.032 1.00 81.25 94 LYS A N 1
ATOM 733 C CA . LYS A 1 94 ? 16.807 -5.706 1.066 1.00 81.25 94 LYS A CA 1
ATOM 734 C C . LYS A 1 94 ? 16.298 -5.679 -0.381 1.00 81.25 94 LYS A C 1
ATOM 736 O O . LYS A 1 94 ? 16.471 -6.638 -1.123 1.00 81.25 94 LYS A O 1
ATOM 741 N N . THR A 1 95 ? 15.661 -4.576 -0.774 1.00 78.69 95 THR A N 1
ATOM 742 C CA . THR A 1 95 ? 14.942 -4.463 -2.065 1.00 78.69 95 THR A CA 1
ATOM 743 C C . THR A 1 95 ? 15.695 -3.668 -3.131 1.00 78.69 95 THR A C 1
ATOM 745 O O . THR A 1 95 ? 15.430 -3.822 -4.320 1.00 78.69 95 THR A O 1
ATOM 748 N N . TYR A 1 96 ? 16.688 -2.861 -2.747 1.00 71.06 96 TYR A N 1
ATOM 749 C CA . TYR A 1 96 ? 17.425 -1.967 -3.658 1.00 71.06 96 TYR A CA 1
ATOM 750 C C . TYR A 1 96 ? 18.415 -2.685 -4.597 1.00 71.06 96 TYR A C 1
ATOM 752 O O . TYR A 1 96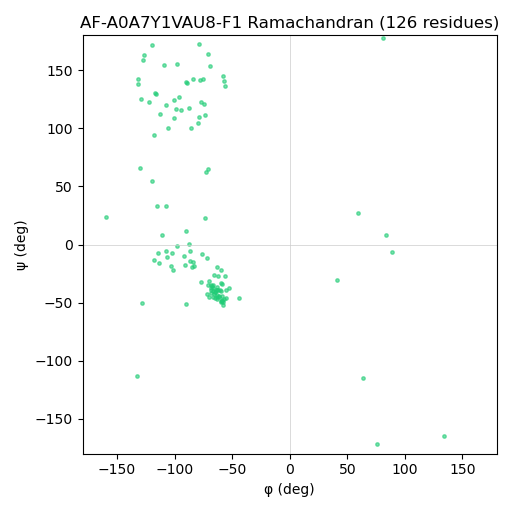 ? 19.364 -2.089 -5.095 1.00 71.06 96 TYR A O 1
ATOM 760 N N . GLY A 1 97 ? 18.203 -3.976 -4.853 1.00 66.69 97 GLY A N 1
ATOM 761 C CA . GLY A 1 97 ? 18.934 -4.729 -5.865 1.00 66.69 97 GLY A CA 1
ATOM 762 C C . GLY A 1 97 ? 18.334 -4.638 -7.278 1.00 66.69 97 GLY A C 1
ATOM 763 O O . GLY A 1 97 ? 18.917 -5.166 -8.215 1.00 66.69 97 GLY A O 1
ATOM 764 N N . GLY A 1 98 ? 17.171 -4.010 -7.462 1.00 64.19 98 GLY A N 1
ATOM 765 C CA . GLY A 1 98 ? 16.448 -4.000 -8.740 1.00 64.19 98 GLY A CA 1
ATOM 766 C C . GLY A 1 98 ? 16.975 -3.035 -9.819 1.00 64.19 98 GLY A C 1
ATOM 767 O O . GLY A 1 98 ? 17.375 -1.910 -9.532 1.00 64.19 98 GLY A O 1
ATOM 768 N N . MET A 1 99 ? 16.923 -3.527 -11.065 1.00 56.19 99 MET A N 1
ATOM 769 C CA . MET A 1 99 ? 17.028 -2.938 -12.420 1.00 56.19 99 MET A CA 1
ATOM 770 C C . MET A 1 99 ? 18.047 -1.842 -12.786 1.00 56.19 99 MET A C 1
ATOM 772 O O . MET A 1 99 ? 18.484 -1.861 -13.928 1.00 56.19 99 MET A O 1
ATOM 776 N N . PHE A 1 100 ? 18.492 -0.933 -11.921 1.00 57.28 100 PHE A N 1
ATOM 777 C CA . PHE A 1 100 ? 19.126 0.308 -12.422 1.00 57.28 100 PHE A CA 1
ATOM 778 C C . PHE A 1 100 ? 20.607 0.506 -12.101 1.00 57.28 100 PHE A C 1
ATOM 780 O O . PHE A 1 100 ? 21.216 1.444 -12.610 1.00 57.28 100 PHE A O 1
ATOM 787 N N . ALA A 1 101 ? 21.219 -0.344 -11.278 1.00 55.12 101 ALA A N 1
ATOM 788 C CA . ALA A 1 101 ? 22.602 -0.105 -10.855 1.00 55.12 101 ALA A CA 1
ATOM 789 C C . ALA A 1 101 ? 23.328 -1.354 -10.349 1.00 55.12 101 ALA A C 1
ATOM 791 O O . ALA A 1 101 ? 24.284 -1.251 -9.577 1.00 55.12 101 ALA A O 1
ATOM 792 N N . GLN A 1 102 ? 22.897 -2.549 -10.755 1.00 66.44 102 GLN A N 1
ATOM 793 C CA . GLN A 1 102 ? 23.672 -3.736 -10.422 1.00 66.44 102 GLN A CA 1
ATOM 794 C C . GLN A 1 102 ? 24.790 -3.945 -11.434 1.00 66.44 102 GLN A C 1
ATOM 796 O O . GLN A 1 102 ? 24.610 -3.784 -12.640 1.00 66.44 102 GLN A O 1
ATOM 801 N N . LYS A 1 103 ? 25.948 -4.398 -10.947 1.00 70.50 103 LYS A N 1
ATOM 802 C CA . LYS A 1 103 ? 26.990 -4.995 -11.790 1.00 70.50 103 LYS A CA 1
ATOM 803 C C . LYS A 1 103 ? 26.513 -6.372 -12.282 1.00 70.50 103 LYS A C 1
ATOM 805 O O . LYS A 1 103 ? 27.055 -7.396 -11.885 1.00 70.50 103 LYS A O 1
ATOM 810 N N . SER A 1 104 ? 25.458 -6.383 -13.099 1.00 78.00 104 SER A N 1
ATOM 811 C CA . SER A 1 104 ? 24.796 -7.575 -13.631 1.00 78.00 104 SER A CA 1
ATOM 812 C C . SER A 1 104 ? 24.575 -7.450 -15.146 1.00 78.00 104 SER A C 1
ATOM 814 O O . SER A 1 104 ? 24.225 -6.364 -15.629 1.00 78.00 104 SER A O 1
ATOM 816 N N . PRO A 1 105 ? 24.715 -8.548 -15.915 1.00 80.19 105 PRO A N 1
ATOM 817 C CA . PRO A 1 105 ? 24.390 -8.576 -17.343 1.00 80.19 105 PRO A CA 1
ATOM 818 C C . PRO A 1 105 ? 22.947 -8.164 -17.669 1.00 80.19 105 PRO A C 1
ATOM 820 O O . PRO A 1 105 ? 22.707 -7.646 -18.755 1.00 80.19 105 PRO A O 1
ATOM 823 N N . LEU A 1 106 ? 22.014 -8.355 -16.728 1.00 78.56 106 LEU A N 1
ATOM 824 C CA . LEU A 1 106 ? 20.580 -8.068 -16.892 1.00 78.56 106 LEU A CA 1
ATOM 825 C C . LEU A 1 106 ? 20.135 -6.757 -16.219 1.00 78.56 106 LEU A C 1
ATOM 827 O O . LEU A 1 106 ? 18.997 -6.336 -16.379 1.00 78.56 106 LEU A O 1
ATOM 831 N N . GLY A 1 107 ? 21.018 -6.113 -15.452 1.00 76.88 107 GLY A N 1
ATOM 832 C CA . GLY A 1 107 ? 20.713 -4.920 -14.649 1.00 76.88 107 GLY A CA 1
ATOM 833 C C . GLY A 1 107 ? 21.463 -3.673 -15.108 1.00 76.88 107 GLY A C 1
ATOM 834 O O . GLY A 1 107 ? 21.879 -2.876 -14.270 1.00 76.88 107 GLY A O 1
ATOM 835 N N . ASN A 1 108 ? 21.718 -3.549 -16.415 1.00 82.00 108 ASN A N 1
ATOM 836 C CA . ASN A 1 108 ? 22.423 -2.412 -17.005 1.00 82.00 108 ASN A CA 1
ATOM 837 C C . ASN A 1 108 ? 21.636 -1.791 -18.165 1.00 82.00 108 ASN A C 1
ATOM 839 O O . ASN A 1 108 ? 20.813 -2.444 -18.809 1.00 82.00 108 ASN A O 1
ATOM 843 N N . ILE A 1 109 ? 21.959 -0.532 -18.470 1.00 86.44 109 ILE A N 1
ATOM 844 C CA . ILE A 1 109 ? 21.229 0.266 -19.458 1.00 86.44 109 ILE A CA 1
ATOM 845 C C . ILE A 1 109 ? 21.231 -0.344 -20.863 1.00 86.44 109 ILE A C 1
ATOM 847 O O . ILE A 1 109 ? 20.236 -0.232 -21.567 1.00 86.44 109 ILE A O 1
ATOM 851 N N . LYS A 1 110 ? 22.304 -1.043 -21.270 1.00 89.94 110 LYS A N 1
ATOM 852 C CA . LYS A 1 110 ? 22.370 -1.664 -22.603 1.00 89.94 110 LYS A CA 1
ATOM 853 C C . LYS A 1 110 ? 21.340 -2.782 -22.738 1.00 89.94 110 LYS A C 1
ATOM 855 O O . LYS A 1 110 ? 20.683 -2.877 -23.770 1.00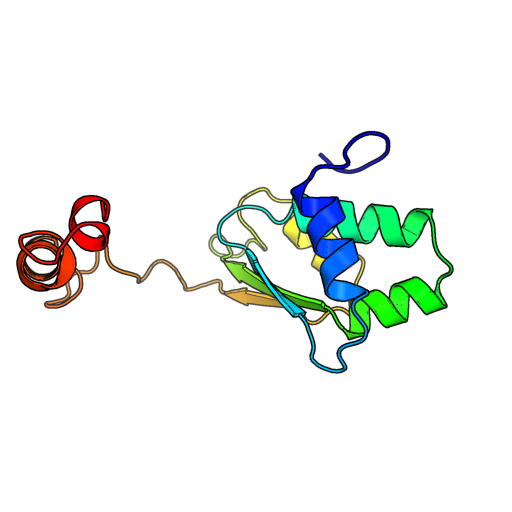 89.94 110 LYS A O 1
ATOM 860 N N . TRP A 1 111 ? 21.196 -3.613 -21.704 1.00 89.81 111 TRP A N 1
ATOM 861 C CA . TRP A 1 111 ? 20.195 -4.677 -21.696 1.00 89.81 111 TRP A CA 1
ATOM 862 C C . TRP A 1 111 ? 18.774 -4.103 -21.665 1.00 89.81 111 TRP A C 1
ATOM 864 O O . TRP A 1 111 ? 17.935 -4.534 -22.453 1.00 89.81 111 TRP A O 1
ATOM 874 N N . ILE A 1 112 ? 18.522 -3.098 -20.819 1.00 89.38 112 ILE A N 1
ATOM 875 C CA . ILE A 1 112 ? 17.207 -2.442 -20.710 1.00 89.38 112 ILE A CA 1
ATOM 876 C C . ILE A 1 112 ? 16.817 -1.782 -22.035 1.00 89.38 112 ILE A C 1
ATOM 878 O O . ILE A 1 112 ? 15.691 -1.941 -22.497 1.00 89.38 112 ILE A O 1
ATOM 882 N N . ASP A 1 113 ? 17.744 -1.087 -22.688 1.00 91.69 113 ASP A N 1
ATOM 883 C CA . ASP A 1 113 ? 17.491 -0.463 -23.983 1.00 91.69 113 ASP A CA 1
ATOM 884 C C . ASP A 1 113 ? 17.099 -1.490 -25.043 1.00 91.69 113 ASP A C 1
ATOM 886 O O . ASP A 1 113 ? 16.103 -1.299 -25.737 1.00 91.69 113 ASP A O 1
ATOM 890 N N . ALA A 1 114 ? 17.864 -2.578 -25.146 1.00 94.12 114 ALA A N 1
ATOM 891 C CA . ALA A 1 114 ? 17.654 -3.598 -26.165 1.00 94.12 114 ALA A CA 1
ATOM 892 C C . ALA A 1 114 ? 16.376 -4.424 -25.948 1.00 94.12 114 ALA A C 1
ATOM 894 O O . ALA A 1 114 ? 15.783 -4.876 -26.925 1.00 94.12 114 ALA A O 1
ATOM 895 N N . ASN A 1 115 ? 15.954 -4.632 -24.695 1.00 92.94 115 ASN A N 1
ATOM 896 C CA . ASN A 1 115 ? 14.887 -5.584 -24.363 1.00 92.94 115 ASN A CA 1
ATOM 897 C C . ASN A 1 115 ? 13.606 -4.938 -23.817 1.00 92.94 115 ASN A C 1
ATOM 899 O O . ASN A 1 115 ? 12.586 -5.615 -23.771 1.00 92.94 115 ASN A O 1
ATOM 903 N N . ILE A 1 116 ? 13.647 -3.670 -23.391 1.00 92.50 116 ILE A N 1
ATOM 904 C CA . ILE A 1 116 ? 12.515 -2.990 -22.741 1.00 92.50 116 ILE A CA 1
ATOM 905 C C . ILE A 1 116 ? 12.201 -1.643 -23.398 1.00 92.50 116 ILE A C 1
ATOM 907 O O . ILE A 1 116 ? 11.045 -1.387 -23.710 1.00 92.50 116 ILE A O 1
ATOM 911 N N . ARG A 1 117 ? 13.189 -0.759 -23.610 1.00 92.88 117 ARG A N 1
ATOM 912 C CA . ARG A 1 117 ? 12.906 0.646 -23.979 1.00 92.88 117 ARG A CA 1
ATOM 913 C C . ARG A 1 117 ? 12.811 0.904 -25.475 1.00 92.88 117 ARG A C 1
ATOM 915 O O . ARG A 1 117 ? 11.874 1.551 -25.941 1.00 92.88 117 ARG A O 1
ATOM 922 N N . LYS A 1 118 ? 13.807 0.462 -26.247 1.00 95.81 118 LYS A N 1
ATOM 923 C CA . LYS A 1 118 ? 13.960 0.870 -27.650 1.00 95.81 118 LYS A CA 1
ATOM 924 C C . LYS A 1 118 ? 13.299 -0.146 -28.570 1.00 95.81 118 LYS A C 1
ATOM 926 O O . LYS A 1 118 ? 13.741 -1.282 -28.661 1.00 95.81 118 LYS A O 1
ATOM 931 N N . GLY A 1 119 ? 12.258 0.288 -29.280 1.00 96.94 119 GLY A N 1
ATOM 932 C CA . GLY A 1 119 ? 11.558 -0.544 -30.265 1.00 96.94 119 GLY A CA 1
ATOM 933 C C . GLY A 1 119 ? 10.489 -1.483 -29.693 1.00 96.94 119 GLY A C 1
ATOM 934 O O . GLY A 1 119 ? 9.935 -2.269 -30.451 1.00 96.94 119 GLY A O 1
ATOM 935 N N . HIS A 1 120 ? 10.148 -1.375 -28.401 1.00 96.94 120 HIS A N 1
ATOM 936 C CA . HIS A 1 120 ? 9.175 -2.246 -27.708 1.00 96.94 120 HIS A CA 1
ATOM 937 C C . HIS A 1 120 ? 7.839 -1.545 -27.395 1.00 96.94 120 HIS A C 1
ATOM 939 O O . HIS A 1 120 ? 7.181 -1.809 -26.390 1.00 96.94 120 HIS A O 1
ATOM 945 N N . GLY A 1 121 ? 7.422 -0.630 -28.272 1.00 97.25 121 GLY A N 1
ATOM 946 C CA . GLY A 1 121 ? 6.116 0.029 -28.200 1.00 97.25 121 GLY A CA 1
ATOM 947 C C . GLY A 1 121 ? 5.978 1.116 -27.119 1.00 97.25 121 GLY A C 1
ATOM 948 O O . GLY A 1 121 ? 6.964 1.521 -26.499 1.00 97.25 121 GLY A O 1
ATOM 949 N N . PRO A 1 122 ? 4.750 1.629 -26.906 1.00 97.62 122 PRO A N 1
ATOM 950 C CA . PRO A 1 122 ? 4.513 2.821 -26.087 1.00 97.62 122 PRO A CA 1
ATOM 951 C C . PRO A 1 122 ? 4.897 2.678 -24.610 1.00 97.62 122 PRO A C 1
ATOM 953 O O . PRO A 1 122 ? 5.418 3.625 -24.032 1.00 97.62 122 PRO A O 1
ATOM 956 N N . LEU A 1 123 ? 4.689 1.501 -24.004 1.00 96.69 123 LEU A N 1
ATOM 957 C CA . LEU A 1 123 ? 5.083 1.251 -22.610 1.00 96.69 123 LEU A CA 1
ATOM 958 C C . LEU A 1 123 ? 6.608 1.231 -22.447 1.00 96.69 123 LEU A C 1
ATOM 960 O O . LEU A 1 123 ? 7.128 1.790 -21.486 1.00 96.69 123 LEU A O 1
ATOM 964 N N . GLY A 1 124 ? 7.324 0.648 -23.413 1.00 94.94 124 GLY A N 1
ATOM 965 C CA . GLY A 1 124 ? 8.784 0.698 -23.449 1.00 94.94 124 GLY A CA 1
ATOM 966 C C . GLY A 1 124 ? 9.312 2.125 -23.600 1.00 94.94 124 GLY A C 1
ATOM 967 O O . GLY A 1 124 ? 10.270 2.507 -22.933 1.00 94.94 124 GLY A O 1
ATOM 968 N N . ALA A 1 125 ? 8.644 2.948 -24.413 1.00 95.69 125 ALA A N 1
ATOM 969 C CA . ALA A 1 125 ? 9.054 4.328 -24.668 1.00 95.69 125 ALA A CA 1
ATOM 970 C C . ALA A 1 125 ? 8.965 5.248 -23.434 1.00 95.69 125 ALA A C 1
ATOM 972 O O . ALA A 1 125 ? 9.704 6.230 -23.364 1.00 95.69 125 ALA A O 1
ATOM 973 N N . ILE A 1 126 ? 8.090 4.936 -22.471 1.00 95.06 126 ILE A N 1
ATOM 974 C CA . ILE A 1 126 ? 7.951 5.680 -21.206 1.00 95.06 126 ILE A CA 1
ATOM 975 C C . ILE A 1 126 ? 8.702 5.032 -20.035 1.00 95.06 126 ILE A C 1
ATOM 977 O O . ILE A 1 126 ? 8.684 5.566 -18.928 1.00 95.06 126 ILE A O 1
ATOM 981 N N . TYR A 1 127 ? 9.354 3.888 -20.260 1.00 89.00 127 TYR A N 1
ATOM 982 C CA . TYR A 1 127 ? 10.196 3.255 -19.255 1.00 89.00 127 TYR A CA 1
ATOM 983 C C . TYR A 1 127 ? 11.520 4.045 -19.133 1.00 89.00 127 TYR A C 1
ATOM 985 O O . TYR A 1 127 ? 12.215 4.206 -20.146 1.00 89.00 127 TYR A O 1
ATOM 993 N N . PRO A 1 128 ? 11.860 4.582 -17.943 1.00 83.62 128 PRO A N 1
ATOM 994 C CA . PRO A 1 128 ? 12.954 5.542 -17.768 1.00 83.62 128 PRO A CA 1
ATOM 995 C C . PRO A 1 128 ? 14.359 4.975 -18.016 1.00 83.62 128 PRO A C 1
ATOM 997 O O . PRO A 1 128 ? 14.574 3.743 -17.957 1.00 83.62 128 PRO A O 1
#

pLDDT: mean 91.51, std 9.4, range [55.12, 98.81]

Mean predicted aligned error: 4.54 Å

Secondary structure (DSSP, 8-state):
--STT---HHHHHHHHHHTSS--SPEEEEESS--HHHHHHHHHHHHHS-HHHHHHHHHHEEEEEE-BTTBSSSSS-HHHHHHH-TTSEEEEESS-TTSSSS-SSTTSSHHHHIIIIISSSHHHHHT--

Radius of gyration: 18.17 Å; Cα contacts (8 Å, |Δi|>4): 176; chains: 1; bounding box: 45×29×47 Å

Solvent-accessible surface area (backbone atoms only — not comparable to full-atom values): 7437 Å² total; per-residue (Å²): 124,71,60,89,95,46,81,43,75,62,16,54,47,52,48,54,62,68,66,41,102,55,94,68,67,46,78,46,78,27,85,43,50,47,58,48,58,54,31,28,52,50,50,41,61,75,75,47,54,73,69,58,35,50,57,52,37,70,37,40,35,38,41,30,39,26,52,59,95,38,42,22,66,69,65,60,35,48,56,50,60,75,73,38,77,81,41,55,69,46,69,41,45,85,60,91,73,63,66,76,76,43,101,42,87,80,16,33,70,70,44,42,36,70,76,42,29,58,89,56,56,74,72,14,64,70,50,130

Nearest PDB structures (foldseek):
  2yhg-assembly1_A  TM=9.114E-01  e=1.408E-09  Saccharophagus degradans 2-40
  8uzd-assembly1_A  TM=4.418E-01  e=1.688E+00  Ilex paraguariensis
  5czs-assembly1_C  TM=2.410E-01  e=6.833E+00  Neisseria meningitidis MC58

Foldseek 3Di:
DADPPPADPLLVVLLVVLPPPDPAADEDEAAAACRSVVNNLVCCVVPHDPVSSLSSLQRYAYEEEAAQPAQGHPRCSVVCVVPPVVRHYHYDNPDVPDQDDDPDPCRYPVNLCVPQAPPPDDRNVPPD

Sequence (128 aa):
MIGENKDSEASDAIIRIVDEEDARPVWIGIWGGPQEVDQAIWKVQKTRSPEDLDAFLDKLRIFMIGLGNKAGQDGSGQWLLDNFPNLLIVVSQKTYGGMFAQKSPLGNIKWIDANIRKGHGPLGAIYP